Protein AF-A0A7C5BPL4-F1 (afdb_monomer)

Nearest PDB structures (foldseek):
  5d3q-assembly2_B  TM=9.370E-01  e=3.141E+00  Homo sapiens
  2x2f-assembly1_D  TM=8.019E-01  e=2.001E+00  Homo sapiens
  2n9d-assembly1_A  TM=5.332E-01  e=8.121E-01  Homo sapiens
  6n63-assembly1_A-2  TM=5.136E-01  e=4.163E+00  Bacillus thermotolerans

Sequence (108 aa):
MLFICSISLVLPADEISKDLLTSEEYQIGMMVKMIETAIQEPEKPESLEIIAMYGTDTRYYVMIRGWLTQKLAGVQSQNQASHNDDQNSKLMRKEIFLTKAIRRIDLE

Radius of gyration: 21.93 Å; Cα contacts (8 Å, |Δi|>4): 67; chains: 1; bounding box: 67×40×54 Å

Mean predicted aligned error: 9.03 Å

Solvent-accessible surface area (backbone atoms only — not comparable to full-atom values): 6188 Å² total; per-residue (Å²): 133,88,83,84,84,80,79,77,82,76,72,62,74,72,55,59,56,52,50,49,69,67,29,67,69,47,48,49,53,51,50,53,52,52,42,52,52,20,65,75,38,63,86,44,74,62,23,56,51,54,43,35,64,52,29,59,33,79,93,40,22,70,60,45,52,52,50,49,51,53,50,37,54,52,38,51,52,48,42,76,70,53,91,45,71,72,59,35,55,52,33,52,52,46,41,54,42,43,53,51,46,54,54,56,33,76,73,112

Structure (mmCIF, N/CA/C/O backbone):
data_AF-A0A7C5BPL4-F1
#
_entry.id   AF-A0A7C5BPL4-F1
#
loop_
_atom_site.group_PDB
_atom_site.id
_atom_site.type_symbol
_atom_site.label_atom_id
_atom_site.label_alt_id
_atom_site.label_comp_id
_atom_site.label_asym_id
_atom_site.label_entity_id
_atom_site.label_seq_id
_atom_site.pdbx_PDB_ins_code
_atom_site.Cartn_x
_atom_site.Cartn_y
_atom_site.Cartn_z
_atom_site.occupancy
_atom_site.B_iso_or_equiv
_atom_site.auth_seq_id
_atom_site.auth_comp_id
_atom_site.auth_asym_id
_atom_site.auth_atom_id
_atom_site.pdbx_PDB_model_num
ATOM 1 N N . MET A 1 1 ? 56.449 28.010 -29.692 1.00 37.44 1 MET A N 1
ATOM 2 C CA . MET A 1 1 ? 55.436 27.662 -30.712 1.00 37.44 1 MET A CA 1
ATOM 3 C C . MET A 1 1 ? 54.769 26.380 -30.214 1.00 37.44 1 MET A C 1
ATOM 5 O O . MET A 1 1 ? 55.464 25.383 -30.130 1.00 37.44 1 MET A O 1
ATOM 9 N N . LEU A 1 2 ? 53.669 26.506 -29.451 1.00 41.94 2 LEU A N 1
ATOM 10 C CA . LEU A 1 2 ? 52.291 26.153 -29.870 1.00 41.94 2 LEU A CA 1
ATOM 11 C C . LEU A 1 2 ? 52.183 24.640 -30.168 1.00 41.94 2 LEU A C 1
ATOM 13 O O . LEU A 1 2 ? 52.846 24.169 -31.075 1.00 41.94 2 LEU A O 1
ATOM 17 N N . PHE A 1 3 ? 51.451 23.810 -29.423 1.00 42.81 3 PHE A N 1
ATOM 18 C CA . PHE A 1 3 ? 50.007 23.864 -29.174 1.00 42.81 3 PHE A CA 1
ATOM 19 C C . PHE A 1 3 ? 49.665 22.992 -27.948 1.00 42.81 3 PHE A C 1
ATOM 21 O O . PHE A 1 3 ? 50.007 21.812 -27.932 1.00 42.81 3 PHE A O 1
AT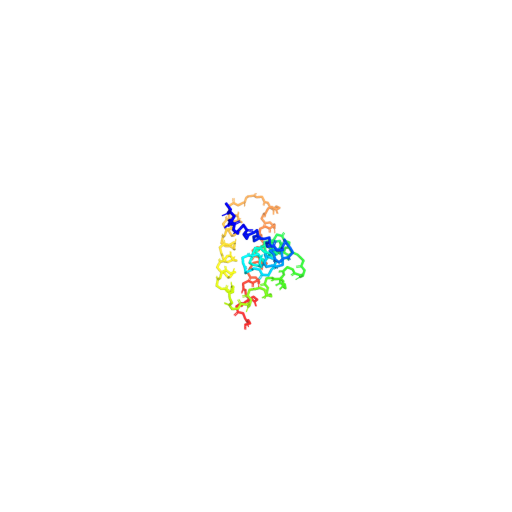OM 28 N N . ILE A 1 4 ? 48.948 23.532 -26.958 1.00 47.59 4 ILE A N 1
ATOM 29 C CA . ILE A 1 4 ? 48.220 22.718 -25.973 1.00 47.59 4 ILE A CA 1
ATOM 30 C C . ILE A 1 4 ? 46.772 22.696 -26.461 1.00 47.59 4 ILE A C 1
ATOM 32 O O . ILE A 1 4 ? 46.120 23.736 -26.530 1.00 47.59 4 ILE A O 1
ATOM 36 N N . CYS A 1 5 ? 46.311 21.526 -26.901 1.00 41.84 5 CYS A N 1
ATOM 37 C CA . CYS A 1 5 ? 44.947 21.303 -27.361 1.00 41.84 5 CYS A CA 1
ATOM 38 C C . CYS A 1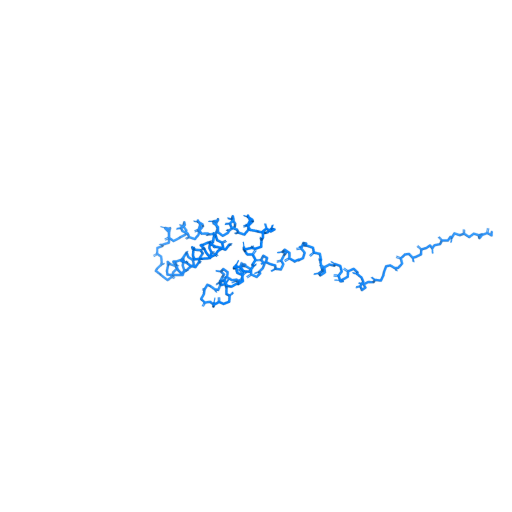 5 ? 44.038 21.186 -26.130 1.00 41.84 5 CYS A C 1
ATOM 40 O O . CYS A 1 5 ? 43.913 20.120 -25.531 1.00 41.84 5 CYS A O 1
ATOM 42 N N . SER A 1 6 ? 43.451 22.307 -25.717 1.00 46.75 6 SER A N 1
ATOM 43 C CA . SER A 1 6 ? 42.380 22.333 -24.724 1.00 46.75 6 SER A CA 1
ATOM 44 C C . SER A 1 6 ? 41.103 21.802 -25.373 1.00 46.75 6 SER A C 1
ATOM 46 O O . SER A 1 6 ? 40.360 22.554 -26.000 1.00 46.75 6 SER A O 1
ATOM 48 N N . ILE A 1 7 ? 40.850 20.499 -25.250 1.00 61.25 7 ILE A N 1
ATOM 49 C CA . ILE A 1 7 ? 39.532 19.934 -25.548 1.00 61.25 7 ILE A CA 1
ATOM 50 C C . ILE A 1 7 ? 38.609 20.367 -24.406 1.00 61.25 7 ILE A C 1
ATOM 52 O O . ILE A 1 7 ? 38.552 19.739 -23.351 1.00 61.25 7 ILE A O 1
ATOM 56 N N . SER A 1 8 ? 37.917 21.489 -24.598 1.00 51.50 8 SER A N 1
ATOM 57 C CA . SER A 1 8 ? 36.756 21.848 -23.789 1.00 51.50 8 SER A CA 1
ATOM 58 C C . SER A 1 8 ? 35.649 20.845 -24.098 1.00 51.50 8 SER A C 1
ATOM 60 O O . SER A 1 8 ? 34.926 20.981 -25.082 1.00 51.50 8 SER A O 1
ATOM 62 N N . LEU A 1 9 ? 35.551 19.810 -23.268 1.00 51.97 9 LEU A N 1
ATOM 63 C CA . LEU A 1 9 ? 34.463 18.841 -23.273 1.00 51.97 9 LEU A CA 1
ATOM 64 C C . LEU A 1 9 ? 33.217 19.541 -22.704 1.00 51.97 9 LEU A C 1
ATOM 66 O O . LEU A 1 9 ? 32.877 19.410 -21.532 1.00 51.97 9 LEU A O 1
ATOM 70 N N . VAL A 1 10 ? 32.592 20.390 -23.522 1.00 61.09 10 VAL A N 1
ATOM 71 C CA . VAL A 1 10 ? 31.277 20.966 -23.229 1.00 61.09 10 VAL A CA 1
ATOM 72 C C . VAL A 1 10 ? 30.262 19.856 -23.482 1.00 61.09 10 VAL A C 1
ATOM 74 O O . VAL A 1 10 ? 29.849 19.630 -24.616 1.00 61.09 10 VAL A O 1
ATOM 77 N N . LEU A 1 11 ? 29.912 19.119 -22.427 1.00 60.22 11 LEU A N 1
ATOM 78 C CA . LEU A 1 11 ? 28.744 18.243 -22.448 1.00 60.22 11 LEU A CA 1
ATOM 79 C C . LEU A 1 11 ? 27.489 19.119 -22.607 1.00 60.22 11 LEU A C 1
ATOM 81 O O . LEU A 1 11 ? 27.370 20.129 -21.903 1.00 60.22 11 LEU A O 1
ATOM 85 N N . PRO A 1 12 ? 26.554 18.780 -23.508 1.00 57.34 12 PRO A N 1
ATOM 86 C CA . PRO A 1 12 ? 25.302 19.511 -23.622 1.00 57.34 12 PRO A CA 1
ATOM 87 C C . PRO A 1 12 ? 24.481 19.314 -22.337 1.00 57.34 12 PRO A C 1
ATOM 89 O O . PRO A 1 12 ? 24.118 18.196 -21.978 1.00 57.34 12 PRO A O 1
ATOM 92 N N . ALA A 1 13 ? 24.167 20.411 -21.641 1.00 60.50 13 ALA A N 1
ATOM 93 C CA . ALA A 1 13 ? 23.375 20.405 -20.403 1.00 60.50 13 ALA A CA 1
ATOM 94 C C . ALA A 1 13 ? 21.984 19.743 -20.558 1.00 60.50 13 ALA A C 1
ATOM 96 O O . ALA A 1 13 ? 21.398 19.287 -19.576 1.00 60.50 13 ALA A O 1
ATOM 97 N N . ASP A 1 14 ? 21.480 19.646 -21.792 1.00 57.28 14 ASP A N 1
ATOM 98 C CA . ASP A 1 14 ? 20.203 19.011 -22.130 1.00 57.28 14 ASP A CA 1
ATOM 99 C C . ASP A 1 14 ? 20.235 17.471 -22.142 1.00 57.28 14 ASP A C 1
ATOM 101 O O . ASP A 1 14 ? 19.178 16.852 -22.026 1.00 57.28 14 ASP A O 1
ATOM 105 N N . GLU A 1 15 ? 21.403 16.824 -22.259 1.00 58.66 15 GLU A N 1
ATOM 106 C CA . GLU A 1 15 ? 21.492 15.355 -22.134 1.00 58.66 15 GLU A CA 1
ATOM 107 C C . GLU A 1 15 ? 21.455 14.913 -20.672 1.00 58.66 15 GLU A C 1
ATOM 109 O O . GLU A 1 15 ? 20.730 13.982 -20.333 1.00 58.66 15 GLU A O 1
ATOM 114 N N . ILE A 1 16 ? 22.156 15.634 -19.791 1.00 60.53 16 ILE A N 1
ATOM 115 C CA . ILE A 1 16 ? 22.232 15.317 -18.356 1.00 60.53 16 ILE A CA 1
ATOM 116 C C . ILE A 1 16 ? 20.839 15.371 -17.708 1.00 60.53 16 ILE A C 1
ATOM 118 O O . ILE A 1 16 ? 20.511 14.544 -16.861 1.00 60.53 16 ILE A O 1
ATOM 122 N N . SER A 1 17 ? 19.997 16.331 -18.108 1.00 61.16 17 SER A N 1
ATOM 123 C CA . SER A 1 17 ? 18.647 16.490 -17.550 1.00 61.16 17 SER A CA 1
ATOM 124 C C . SER A 1 17 ? 17.672 15.401 -18.008 1.00 61.16 17 SER A C 1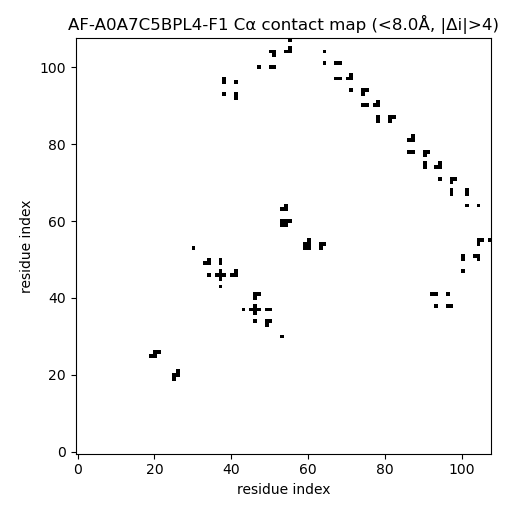
ATOM 126 O O . SER A 1 17 ? 16.838 14.960 -17.217 1.00 61.16 17 SER A O 1
ATOM 128 N N . LYS A 1 18 ? 17.786 14.932 -19.256 1.00 61.91 18 LYS A N 1
ATOM 129 C CA . LYS A 1 18 ? 16.989 13.809 -19.767 1.00 61.91 18 LYS A CA 1
ATOM 130 C C . LYS A 1 18 ? 17.411 12.493 -19.133 1.00 61.91 18 LYS A C 1
ATOM 132 O O . LYS A 1 18 ? 16.536 11.744 -18.714 1.00 61.91 18 LYS A O 1
ATOM 137 N N . ASP A 1 19 ? 18.717 12.270 -19.003 1.00 64.00 19 ASP A N 1
ATOM 138 C CA . ASP A 1 19 ? 19.273 11.066 -18.386 1.00 64.00 19 ASP A CA 1
ATOM 139 C C . ASP A 1 19 ? 18.855 10.944 -16.911 1.00 64.00 19 ASP A C 1
ATOM 141 O O . ASP A 1 19 ? 18.419 9.883 -16.473 1.00 64.00 19 ASP A O 1
ATOM 145 N N . LEU A 1 20 ? 18.836 12.059 -16.165 1.00 63.47 20 LEU A N 1
ATOM 146 C CA . LEU A 1 20 ? 18.347 12.076 -14.781 1.00 63.47 20 LEU A CA 1
ATOM 147 C C . LEU A 1 20 ? 16.856 11.726 -14.656 1.00 63.47 20 LEU A C 1
ATOM 149 O O . LEU A 1 20 ? 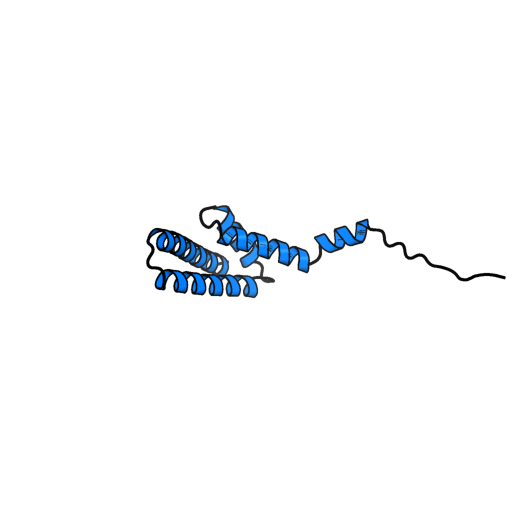16.462 11.068 -13.700 1.00 63.47 20 LEU A O 1
ATOM 153 N N . LEU A 1 21 ? 16.014 12.181 -15.590 1.00 65.00 21 LEU A N 1
ATOM 154 C CA . LEU A 1 21 ? 14.576 11.885 -15.575 1.00 65.00 21 LEU A CA 1
ATOM 155 C C . LEU A 1 21 ? 14.276 10.443 -16.008 1.00 65.00 21 LEU A C 1
ATOM 157 O O . LEU A 1 21 ? 13.233 9.898 -15.643 1.00 65.00 21 LEU A O 1
ATOM 161 N N . THR A 1 22 ? 15.175 9.817 -16.768 1.00 72.94 22 THR A N 1
ATOM 162 C CA . THR A 1 22 ? 15.094 8.401 -17.154 1.00 72.94 22 THR A CA 1
ATOM 163 C C . THR A 1 22 ? 15.874 7.473 -16.230 1.00 72.94 22 THR A C 1
ATOM 165 O O . THR A 1 22 ? 15.749 6.257 -16.364 1.00 72.94 22 THR A O 1
ATOM 168 N N . SER A 1 23 ? 16.650 8.026 -15.296 1.00 87.25 23 SER A N 1
ATOM 169 C CA . SER A 1 23 ? 17.438 7.258 -14.338 1.00 87.25 23 SER A CA 1
ATOM 170 C C . SER A 1 23 ? 16.524 6.390 -13.476 1.00 87.25 23 SER A C 1
ATOM 172 O O . SER A 1 23 ? 15.435 6.797 -13.053 1.00 87.25 23 SER A O 1
ATOM 174 N N . GLU A 1 24 ? 16.976 5.168 -13.210 1.00 87.75 24 GLU A N 1
ATOM 175 C CA . GLU A 1 24 ? 16.230 4.211 -12.401 1.00 87.75 24 GLU A CA 1
ATOM 176 C C . GLU A 1 24 ? 16.011 4.744 -10.976 1.00 87.75 24 GLU A C 1
ATOM 178 O O . GLU A 1 24 ? 14.921 4.610 -10.420 1.00 87.75 24 GLU A O 1
ATOM 183 N N . GLU A 1 25 ? 16.997 5.440 -10.410 1.00 88.94 25 GLU A N 1
ATOM 184 C CA . GLU A 1 25 ? 16.915 6.053 -9.085 1.00 88.94 25 GLU A CA 1
ATOM 185 C C . GLU A 1 25 ? 15.826 7.124 -9.013 1.00 88.94 25 GLU A C 1
ATOM 187 O O . GLU A 1 25 ? 15.072 7.179 -8.037 1.00 88.94 25 GLU A O 1
ATOM 192 N N . TYR A 1 26 ? 15.713 7.970 -10.042 1.00 90.75 26 TYR A N 1
ATOM 193 C CA . TYR A 1 26 ? 14.665 8.984 -10.096 1.00 90.75 26 TYR A CA 1
ATOM 194 C C . TYR A 1 26 ? 13.279 8.342 -10.181 1.00 90.75 26 TYR A C 1
ATOM 196 O O . TYR A 1 26 ? 12.370 8.734 -9.443 1.00 90.75 26 TYR A O 1
ATOM 204 N N . GLN A 1 27 ? 13.125 7.320 -11.026 1.00 89.81 27 GLN A N 1
ATOM 205 C CA . GLN A 1 27 ? 11.868 6.586 -11.173 1.00 89.81 27 GLN A CA 1
ATOM 206 C C . GLN A 1 27 ? 11.466 5.884 -9.870 1.00 89.81 27 GLN A C 1
ATOM 208 O O . GLN A 1 27 ? 10.313 5.994 -9.445 1.00 89.81 27 GLN A O 1
ATOM 213 N N . ILE A 1 28 ? 12.419 5.258 -9.170 1.00 92.00 28 ILE A N 1
ATOM 214 C CA . ILE A 1 28 ? 12.195 4.681 -7.838 1.00 92.0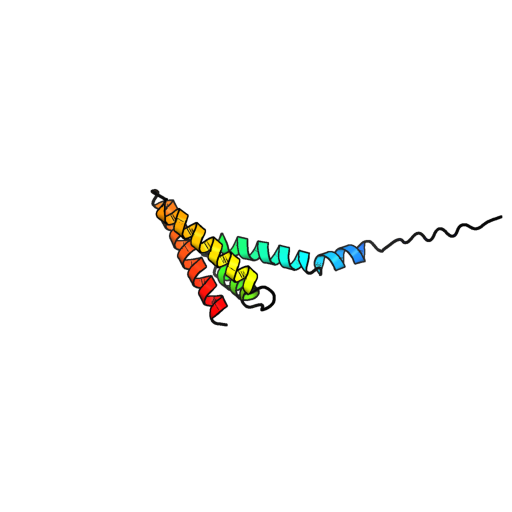0 28 ILE A CA 1
ATOM 215 C C . ILE A 1 28 ? 11.770 5.770 -6.847 1.00 92.00 28 ILE A C 1
ATOM 217 O O . ILE A 1 28 ? 10.800 5.593 -6.110 1.00 92.00 28 ILE A O 1
ATOM 221 N N . GLY A 1 29 ? 12.450 6.919 -6.837 1.00 93.25 29 GLY A N 1
ATOM 222 C CA . GLY A 1 29 ? 12.111 8.035 -5.955 1.00 93.25 29 GLY A CA 1
ATOM 223 C C . GLY A 1 29 ? 10.697 8.575 -6.191 1.00 93.25 29 GLY A C 1
ATOM 224 O O . GLY A 1 29 ? 9.966 8.850 -5.235 1.00 93.25 29 GLY A O 1
ATOM 225 N N . MET A 1 30 ? 10.288 8.694 -7.454 1.00 94.38 30 MET A N 1
ATOM 226 C CA . MET A 1 30 ? 8.932 9.091 -7.837 1.00 94.38 30 MET A CA 1
ATOM 227 C C . MET A 1 30 ? 7.899 8.053 -7.404 1.00 94.38 30 MET A C 1
ATOM 229 O O . MET A 1 30 ? 6.916 8.406 -6.755 1.00 94.38 30 MET A O 1
ATOM 233 N N . MET A 1 31 ? 8.149 6.775 -7.683 1.00 95.00 31 MET A N 1
ATOM 234 C CA . MET A 1 31 ? 7.294 5.671 -7.252 1.00 95.00 31 MET A CA 1
ATOM 235 C C . MET A 1 31 ? 7.085 5.672 -5.733 1.00 95.00 31 MET A C 1
ATOM 237 O O . MET A 1 31 ? 5.948 5.607 -5.267 1.00 95.00 31 MET A O 1
ATOM 241 N N . VAL A 1 32 ? 8.161 5.779 -4.946 1.00 95.62 32 VAL A N 1
ATOM 242 C CA . VAL A 1 32 ? 8.080 5.795 -3.476 1.00 95.62 32 VAL A CA 1
ATOM 243 C C . VAL A 1 32 ? 7.212 6.955 -2.991 1.00 95.62 32 VAL A C 1
ATOM 245 O O . VAL A 1 32 ? 6.372 6.760 -2.112 1.00 95.62 32 VAL A O 1
ATOM 248 N N . LYS A 1 33 ? 7.356 8.148 -3.584 1.00 96.88 33 LYS A N 1
ATOM 249 C CA . LYS A 1 33 ? 6.499 9.298 -3.258 1.00 96.88 33 LYS A CA 1
ATOM 250 C C . LYS A 1 33 ? 5.031 9.018 -3.568 1.00 96.88 33 LYS A C 1
ATOM 252 O O . LYS A 1 33 ? 4.185 9.278 -2.720 1.00 96.88 33 LYS A O 1
ATOM 257 N N . MET A 1 34 ? 4.740 8.461 -4.741 1.00 96.88 34 MET A N 1
ATOM 258 C CA . MET A 1 34 ? 3.370 8.143 -5.156 1.00 96.88 34 MET A CA 1
ATOM 259 C C . MET A 1 34 ? 2.713 7.124 -4.218 1.00 96.88 34 MET A C 1
ATOM 261 O O . MET A 1 34 ? 1.573 7.320 -3.800 1.00 96.88 34 MET A O 1
ATOM 265 N N . ILE A 1 35 ? 3.439 6.073 -3.828 1.00 97.19 35 ILE A N 1
ATOM 266 C CA . ILE A 1 35 ? 2.947 5.065 -2.880 1.00 97.19 35 ILE A CA 1
ATOM 267 C C . ILE A 1 35 ? 2.737 5.672 -1.486 1.00 97.19 35 ILE A C 1
ATOM 269 O O . ILE A 1 35 ? 1.707 5.411 -0.867 1.00 97.19 35 ILE A O 1
ATOM 273 N N . GLU A 1 36 ? 3.661 6.496 -0.976 1.00 97.12 36 GLU A N 1
ATOM 274 C CA . GLU A 1 36 ? 3.463 7.142 0.330 1.00 97.12 36 GLU A CA 1
ATOM 275 C C . GLU A 1 36 ? 2.231 8.056 0.300 1.00 97.12 36 GLU A C 1
ATOM 277 O O . GLU A 1 36 ? 1.417 7.988 1.218 1.00 97.12 36 GLU A O 1
ATOM 282 N N . THR A 1 37 ? 2.036 8.848 -0.761 1.00 97.19 37 THR A N 1
ATOM 283 C CA . THR A 1 37 ? 0.823 9.663 -0.933 1.00 97.19 37 THR A CA 1
ATOM 284 C C . THR A 1 37 ? -0.435 8.796 -0.925 1.00 97.19 37 THR A C 1
ATOM 286 O O . THR A 1 37 ? -1.359 9.084 -0.165 1.00 97.19 37 THR A O 1
ATOM 289 N N . ALA A 1 38 ? -0.445 7.690 -1.673 1.00 97.31 38 ALA A N 1
ATOM 290 C CA . ALA A 1 38 ? -1.561 6.747 -1.689 1.00 97.31 38 ALA A CA 1
ATOM 291 C C . ALA A 1 38 ? -1.873 6.173 -0.291 1.00 97.31 38 ALA A C 1
ATOM 293 O O . ALA A 1 38 ? -3.033 6.068 0.104 1.00 97.3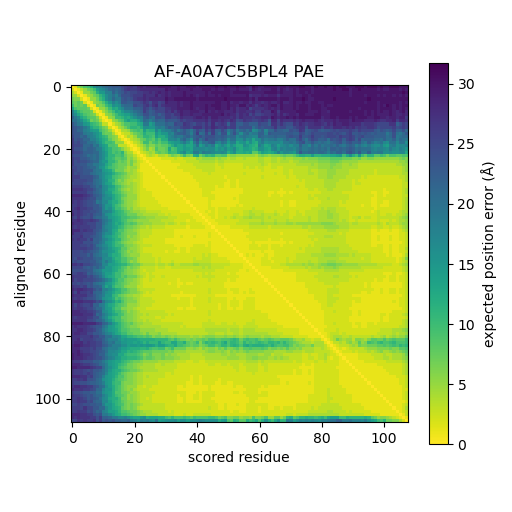1 38 ALA A O 1
ATOM 294 N N . ILE A 1 39 ? -0.845 5.859 0.505 1.00 96.56 39 ILE A N 1
ATOM 295 C CA . ILE A 1 39 ? -0.996 5.383 1.890 1.00 96.56 39 ILE A CA 1
ATOM 296 C C . ILE A 1 39 ? -1.575 6.467 2.815 1.00 96.56 39 ILE A C 1
ATOM 298 O O . ILE A 1 39 ? -2.267 6.144 3.786 1.00 96.56 39 ILE A O 1
ATOM 302 N N . GLN A 1 40 ? -1.274 7.744 2.573 1.00 95.88 40 GLN A N 1
ATOM 303 C CA . GLN A 1 40 ? -1.815 8.856 3.363 1.00 95.88 40 GLN A CA 1
ATOM 304 C C . GLN A 1 40 ? -3.248 9.228 2.969 1.00 95.88 40 GLN A C 1
ATOM 306 O O . GLN A 1 40 ? -3.962 9.824 3.775 1.00 95.88 40 GLN A O 1
ATOM 311 N N . GLU A 1 41 ? -3.691 8.825 1.779 1.00 95.88 41 GLU A N 1
ATOM 312 C CA . GLU A 1 41 ? -5.017 9.121 1.237 1.00 95.88 41 GLU A CA 1
ATOM 313 C C . GLU A 1 41 ? -5.809 7.832 0.928 1.00 95.88 41 GLU A C 1
ATOM 315 O O . GLU A 1 41 ? -6.212 7.609 -0.216 1.00 95.88 41 GLU A O 1
ATOM 320 N N . PRO A 1 42 ? -6.079 6.967 1.929 1.00 94.31 42 PRO A N 1
ATOM 321 C CA . PRO A 1 42 ? -6.661 5.635 1.716 1.00 94.31 42 PRO A CA 1
ATOM 322 C C . PRO A 1 42 ? -8.095 5.645 1.159 1.00 94.31 42 PRO A C 1
ATOM 324 O O . PRO A 1 42 ? -8.573 4.624 0.672 1.00 94.31 42 PRO A O 1
ATOM 327 N N . GLU A 1 43 ? -8.786 6.784 1.239 1.00 93.81 43 GLU A N 1
ATOM 328 C CA . GLU A 1 43 ? -10.165 6.955 0.761 1.00 93.81 43 GLU A CA 1
ATOM 329 C C . GLU A 1 43 ? -10.242 7.203 -0.753 1.00 93.81 43 GLU A C 1
ATOM 331 O O . GLU A 1 43 ? -11.310 7.058 -1.349 1.00 93.81 43 GLU A O 1
ATOM 336 N N . LYS A 1 44 ? -9.131 7.604 -1.390 1.00 95.31 44 LYS A N 1
ATOM 337 C CA . LYS A 1 44 ? -9.116 7.845 -2.835 1.00 95.31 44 LYS A CA 1
ATOM 338 C C . LYS A 1 44 ? -9.066 6.505 -3.576 1.00 95.31 44 LYS A C 1
ATOM 340 O O . LYS A 1 44 ? -8.180 5.698 -3.287 1.00 95.31 44 LYS A O 1
ATOM 345 N N . PRO A 1 45 ? -9.953 6.262 -4.559 1.00 89.94 45 PRO A N 1
ATOM 346 C CA . PRO A 1 45 ? -9.917 5.038 -5.363 1.00 89.94 45 PRO A CA 1
ATOM 347 C C . PRO A 1 45 ? -8.553 4.807 -6.032 1.00 89.94 45 PRO A C 1
ATOM 349 O O . PRO A 1 45 ? -8.021 3.698 -5.995 1.00 89.94 45 PRO A O 1
ATOM 352 N N . GLU A 1 46 ? -7.953 5.890 -6.533 1.00 95.75 46 GLU A N 1
ATOM 353 C CA . GLU A 1 46 ? -6.643 5.920 -7.195 1.00 95.75 46 GLU A CA 1
ATOM 354 C C . GLU A 1 46 ? -5.504 5.405 -6.300 1.00 95.75 46 GLU A C 1
ATOM 356 O O . GLU A 1 46 ? -4.523 4.856 -6.796 1.00 95.75 46 GLU A O 1
ATOM 361 N N . SER A 1 47 ? -5.619 5.531 -4.973 1.00 97.44 47 SER A N 1
ATOM 362 C CA . SER A 1 47 ? -4.571 5.109 -4.038 1.00 97.44 47 SER A CA 1
ATOM 363 C C . SER A 1 47 ? -4.310 3.607 -4.111 1.00 97.44 47 SER A C 1
ATOM 365 O O . SER A 1 47 ? -3.160 3.166 -4.106 1.00 97.44 47 SER A O 1
ATOM 367 N N . LEU A 1 48 ? -5.370 2.800 -4.206 1.00 96.81 48 LEU A N 1
ATOM 368 C CA . LEU A 1 48 ? -5.213 1.353 -4.336 1.00 96.81 48 LEU A CA 1
ATOM 369 C C . LEU A 1 48 ? -4.638 0.977 -5.708 1.00 96.81 48 L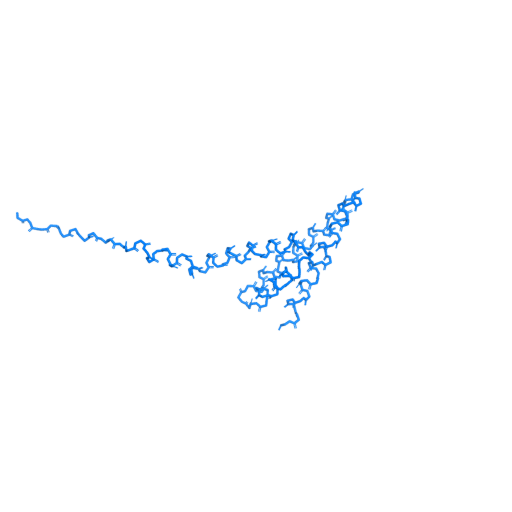EU A C 1
ATOM 371 O O . LEU A 1 48 ? -3.846 0.042 -5.795 1.00 96.81 48 LEU A O 1
ATOM 375 N N . GLU A 1 49 ? -5.015 1.707 -6.758 1.00 96.25 49 GLU A N 1
ATOM 376 C CA . GLU A 1 49 ? -4.523 1.493 -8.122 1.00 96.25 49 GLU A CA 1
ATOM 377 C C . GLU A 1 49 ? -3.035 1.819 -8.247 1.00 96.25 49 GLU A C 1
ATOM 379 O O . GLU A 1 49 ? -2.293 1.026 -8.816 1.00 96.25 49 GLU A O 1
ATOM 384 N N . ILE A 1 50 ? -2.573 2.922 -7.648 1.00 96.81 50 ILE A N 1
ATOM 385 C CA . ILE A 1 50 ? -1.151 3.289 -7.603 1.00 96.81 50 ILE A CA 1
ATOM 386 C C . ILE A 1 50 ? -0.333 2.186 -6.924 1.00 96.81 50 ILE A C 1
ATOM 388 O O . ILE A 1 50 ? 0.702 1.769 -7.446 1.00 96.81 50 ILE A O 1
ATOM 392 N N . ILE A 1 51 ? -0.797 1.692 -5.771 1.00 97.19 51 ILE A N 1
ATOM 393 C CA . ILE A 1 51 ? -0.091 0.626 -5.054 1.00 97.19 51 ILE A CA 1
ATOM 394 C C . ILE A 1 51 ? -0.110 -0.674 -5.856 1.00 97.19 51 ILE A C 1
ATOM 396 O O . ILE A 1 51 ? 0.908 -1.356 -5.894 1.00 97.19 51 ILE A O 1
ATOM 400 N N . ALA A 1 52 ? -1.224 -1.010 -6.510 1.00 96.31 52 ALA A N 1
ATOM 401 C CA . ALA A 1 52 ? -1.297 -2.186 -7.370 1.00 96.31 52 ALA A CA 1
ATOM 402 C C . ALA A 1 52 ? -0.318 -2.071 -8.545 1.00 96.31 52 ALA A C 1
ATOM 404 O O . ALA A 1 52 ? 0.513 -2.950 -8.718 1.00 96.31 52 ALA A O 1
ATOM 405 N N . MET A 1 53 ? -0.350 -0.955 -9.278 1.00 95.19 53 MET A N 1
ATOM 406 C CA . MET A 1 53 ? 0.482 -0.707 -10.458 1.00 95.19 53 MET A CA 1
ATOM 407 C C . MET A 1 53 ? 1.974 -0.905 -10.179 1.00 95.19 53 MET A C 1
ATOM 409 O O . MET A 1 53 ? 2.662 -1.562 -10.954 1.00 95.19 53 MET A O 1
ATOM 413 N N . TYR A 1 54 ? 2.479 -0.349 -9.076 1.00 95.50 54 TYR A N 1
ATOM 414 C CA . TYR A 1 54 ? 3.887 -0.506 -8.713 1.00 95.50 54 TYR A CA 1
ATOM 415 C C . TYR A 1 54 ? 4.165 -1.807 -7.961 1.00 95.50 54 TYR A C 1
ATOM 417 O O . TYR A 1 54 ? 5.227 -2.401 -8.119 1.00 95.50 54 TYR A O 1
ATOM 425 N N . GLY A 1 55 ? 3.225 -2.252 -7.131 1.00 95.00 55 GLY A N 1
ATOM 426 C CA . GLY A 1 55 ? 3.376 -3.425 -6.283 1.00 95.00 55 GLY A CA 1
ATOM 427 C C . GLY A 1 55 ? 3.365 -4.740 -7.051 1.00 95.00 55 GLY A C 1
ATOM 428 O O . GLY A 1 55 ? 3.994 -5.676 -6.584 1.00 95.00 55 GLY A O 1
ATOM 429 N N . THR A 1 56 ? 2.724 -4.811 -8.219 1.00 95.69 56 THR A N 1
ATOM 430 C CA . THR A 1 56 ? 2.749 -5.997 -9.095 1.00 95.69 56 THR A CA 1
ATOM 431 C C . THR A 1 56 ? 3.928 -5.996 -10.071 1.00 95.69 56 THR A C 1
ATOM 433 O O . THR A 1 56 ? 4.137 -6.971 -10.790 1.00 95.69 56 THR A O 1
ATOM 436 N N . ASP A 1 57 ? 4.718 -4.918 -10.125 1.00 93.88 57 ASP A N 1
ATOM 437 C CA . ASP A 1 57 ? 5.963 -4.905 -10.889 1.00 93.88 57 ASP A CA 1
ATOM 438 C C . ASP A 1 57 ? 6.995 -5.791 -10.182 1.00 93.88 57 ASP A C 1
ATOM 440 O O . ASP A 1 57 ? 7.417 -5.517 -9.054 1.00 93.88 57 ASP A O 1
ATOM 444 N N . THR A 1 58 ? 7.428 -6.859 -10.852 1.00 92.56 58 THR A N 1
ATOM 445 C CA . THR A 1 58 ? 8.347 -7.857 -10.287 1.00 92.56 58 THR A CA 1
ATOM 446 C C . THR A 1 58 ? 9.671 -7.257 -9.818 1.00 92.56 58 THR A C 1
ATOM 448 O O . THR A 1 58 ? 10.277 -7.788 -8.886 1.00 92.56 58 THR A O 1
ATOM 451 N N . ARG A 1 59 ? 10.100 -6.128 -10.398 1.00 91.94 59 ARG A N 1
ATOM 452 C CA . ARG A 1 59 ? 11.321 -5.410 -10.001 1.00 91.94 59 ARG A CA 1
ATOM 453 C C . ARG A 1 59 ? 11.210 -4.809 -8.603 1.00 91.94 59 ARG A C 1
ATOM 455 O O . ARG A 1 59 ? 12.207 -4.728 -7.889 1.00 91.94 59 ARG A O 1
ATOM 462 N N . TYR A 1 60 ? 10.005 -4.400 -8.205 1.00 93.94 60 TYR A N 1
ATOM 463 C CA . TYR A 1 60 ? 9.761 -3.648 -6.972 1.00 93.94 60 TYR A CA 1
ATOM 464 C C . TYR A 1 60 ? 8.895 -4.401 -5.956 1.00 93.94 60 TYR A C 1
ATOM 466 O O . TYR A 1 60 ? 8.847 -3.992 -4.794 1.00 93.94 60 TYR A O 1
ATOM 474 N N . TYR A 1 61 ? 8.266 -5.514 -6.348 1.00 95.19 61 TYR A N 1
ATOM 475 C CA . TYR A 1 61 ? 7.340 -6.303 -5.528 1.00 95.19 61 TYR A CA 1
ATOM 476 C C . TYR A 1 61 ? 7.862 -6.567 -4.111 1.00 95.19 61 TYR A C 1
ATOM 478 O O . TYR A 1 61 ? 7.209 -6.206 -3.132 1.00 95.19 61 TYR A O 1
ATOM 486 N N . VAL A 1 62 ? 9.067 -7.134 -3.970 1.00 95.81 62 VAL A N 1
ATOM 487 C CA . VAL A 1 62 ? 9.631 -7.489 -2.652 1.00 95.81 62 VAL A CA 1
ATOM 488 C C . VAL A 1 62 ? 9.799 -6.252 -1.764 1.00 95.81 62 VAL A C 1
ATOM 490 O O . VAL A 1 62 ? 9.482 -6.294 -0.573 1.00 95.81 62 VAL A O 1
ATOM 493 N N . MET A 1 63 ? 10.257 -5.141 -2.345 1.00 95.81 63 MET A N 1
ATOM 494 C CA . MET A 1 63 ? 10.457 -3.882 -1.630 1.00 95.81 63 MET A CA 1
ATOM 495 C C . MET A 1 63 ? 9.121 -3.288 -1.177 1.00 95.81 63 MET A C 1
ATOM 497 O O . MET A 1 63 ? 8.954 -2.966 -0.000 1.00 95.81 63 MET A O 1
ATOM 501 N N . ILE A 1 64 ? 8.157 -3.177 -2.091 1.00 96.88 64 ILE A N 1
ATOM 502 C CA . ILE A 1 64 ? 6.851 -2.574 -1.814 1.00 96.88 64 ILE A CA 1
ATOM 503 C C . ILE A 1 64 ? 6.078 -3.429 -0.813 1.00 96.88 64 ILE A C 1
ATOM 505 O O . ILE A 1 64 ? 5.593 -2.909 0.191 1.00 96.88 64 ILE A O 1
ATOM 509 N N . ARG A 1 65 ? 6.025 -4.749 -1.014 1.00 97.69 65 ARG A N 1
ATOM 510 C CA . ARG A 1 65 ? 5.355 -5.675 -0.095 1.00 97.69 65 ARG A CA 1
ATOM 511 C C . ARG A 1 65 ? 5.955 -5.623 1.307 1.00 97.69 65 ARG A C 1
ATOM 513 O O . ARG A 1 65 ? 5.215 -5.561 2.292 1.00 97.69 65 ARG A O 1
ATOM 520 N N . GLY A 1 66 ? 7.287 -5.624 1.407 1.00 97.69 66 GLY A N 1
ATOM 521 C CA . GLY A 1 66 ? 7.990 -5.489 2.682 1.00 97.69 66 GLY A CA 1
ATOM 522 C C . GLY A 1 66 ? 7.645 -4.177 3.387 1.00 97.69 66 GLY A C 1
ATOM 523 O O . GLY A 1 66 ? 7.300 -4.176 4.569 1.00 97.69 66 GLY A O 1
ATOM 524 N N . TRP A 1 67 ? 7.651 -3.070 2.648 1.00 97.44 67 TRP A N 1
ATOM 525 C CA . TRP A 1 67 ? 7.323 -1.753 3.183 1.00 97.44 67 TRP A CA 1
ATOM 526 C C . TRP A 1 67 ? 5.867 -1.640 3.656 1.00 97.44 67 TRP A C 1
ATOM 528 O O . TRP A 1 67 ? 5.625 -1.185 4.776 1.00 97.44 67 TRP A O 1
ATOM 538 N N . LEU A 1 68 ? 4.900 -2.112 2.862 1.00 98.25 68 LEU A N 1
ATOM 539 C CA . LEU A 1 68 ? 3.483 -2.134 3.242 1.00 98.25 68 LEU A CA 1
ATOM 540 C C . LEU A 1 68 ? 3.252 -2.976 4.500 1.00 98.25 68 LEU A C 1
ATOM 542 O O . LEU A 1 68 ? 2.510 -2.561 5.389 1.00 98.25 68 LEU A O 1
ATOM 546 N N . THR A 1 69 ? 3.930 -4.121 4.610 1.00 98.44 69 THR A N 1
ATOM 547 C CA . THR A 1 69 ? 3.857 -4.994 5.791 1.00 98.44 69 THR A CA 1
ATOM 548 C C . THR A 1 69 ? 4.386 -4.289 7.042 1.00 98.44 69 THR A C 1
ATOM 550 O O . THR A 1 69 ? 3.743 -4.318 8.091 1.00 98.44 69 THR A O 1
ATOM 553 N N . GLN A 1 70 ? 5.527 -3.598 6.940 1.00 98.31 70 GLN A N 1
ATOM 554 C CA . GLN A 1 70 ? 6.080 -2.817 8.052 1.00 98.31 70 GLN A CA 1
ATOM 555 C C . GLN A 1 70 ? 5.160 -1.655 8.450 1.00 98.31 70 GLN A C 1
ATOM 557 O O . GLN A 1 70 ? 4.936 -1.421 9.639 1.00 98.31 70 GLN A O 1
ATOM 562 N N . LYS A 1 71 ? 4.585 -0.944 7.471 1.00 97.88 71 LYS A N 1
ATOM 563 C CA . LYS A 1 71 ? 3.607 0.124 7.724 1.00 97.88 71 LYS A CA 1
ATOM 564 C C . LYS A 1 71 ? 2.360 -0.418 8.419 1.00 97.88 71 LYS A C 1
ATOM 566 O O . LYS A 1 71 ? 1.907 0.206 9.374 1.00 97.88 71 LYS A O 1
ATOM 571 N N . LEU A 1 72 ? 1.839 -1.568 7.986 1.00 98.50 72 LEU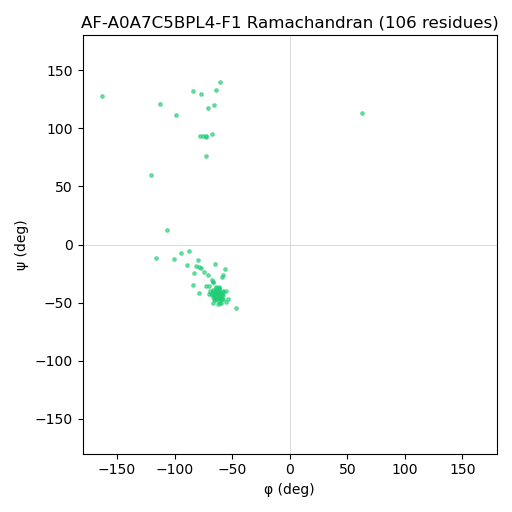 A N 1
ATOM 572 C CA . LEU A 1 72 ? 0.686 -2.219 8.607 1.00 98.50 72 LEU A CA 1
ATOM 573 C C . LEU A 1 72 ? 0.967 -2.548 10.077 1.00 98.50 72 LEU A C 1
ATOM 575 O O . LEU A 1 72 ? 0.204 -2.127 10.943 1.00 98.50 72 LEU A O 1
ATOM 579 N N . ALA A 1 73 ? 2.098 -3.196 10.366 1.00 98.38 73 ALA A N 1
ATOM 580 C CA . ALA A 1 73 ? 2.501 -3.509 11.737 1.00 98.38 73 ALA A CA 1
ATOM 581 C C . ALA A 1 73 ? 2.627 -2.244 12.611 1.00 98.38 73 ALA A C 1
ATOM 583 O O . ALA A 1 73 ? 2.178 -2.220 13.757 1.00 98.38 73 ALA A O 1
ATOM 584 N N . GLY A 1 74 ? 3.183 -1.159 12.059 1.00 97.81 74 GLY A N 1
ATOM 585 C CA . GLY A 1 74 ? 3.280 0.126 12.753 1.00 97.81 74 GLY A CA 1
ATOM 586 C C . GLY A 1 74 ? 1.920 0.770 13.045 1.00 97.81 74 GLY A C 1
ATOM 587 O O . GLY A 1 74 ? 1.715 1.296 14.139 1.00 97.81 74 GLY A O 1
ATOM 588 N N . VAL A 1 75 ? 0.979 0.714 12.097 1.00 97.31 75 VAL A N 1
ATOM 589 C CA . VAL A 1 75 ? -0.395 1.215 12.285 1.00 97.31 75 VAL A CA 1
ATOM 590 C C . VAL A 1 75 ? -1.134 0.389 13.336 1.00 97.31 75 VAL A C 1
ATOM 592 O O . VAL A 1 75 ? -1.768 0.966 14.215 1.00 97.31 75 VAL A O 1
ATOM 595 N N . GLN A 1 76 ? -1.000 -0.936 13.301 1.00 97.19 76 GLN A N 1
ATOM 596 C CA . GLN A 1 76 ? -1.596 -1.839 14.289 1.00 97.19 76 GLN A CA 1
ATOM 597 C C . GLN A 1 76 ? -1.079 -1.562 15.701 1.00 97.19 76 GLN A C 1
ATOM 599 O O . GLN A 1 76 ? -1.869 -1.456 16.638 1.00 97.19 76 GLN A O 1
ATOM 604 N N . SER A 1 77 ? 0.233 -1.362 15.850 1.00 96.88 77 SER A N 1
ATOM 605 C CA . SER A 1 77 ? 0.837 -0.994 17.132 1.00 96.88 77 SER A CA 1
ATOM 606 C C . SER A 1 77 ? 0.292 0.336 17.667 1.00 96.88 77 SER A C 1
ATOM 608 O O . SER A 1 77 ? -0.056 0.430 18.843 1.00 96.88 77 SER A O 1
ATOM 610 N N . GLN A 1 78 ? 0.151 1.352 16.808 1.00 95.44 78 GLN A N 1
ATOM 611 C CA . GLN A 1 78 ? -0.438 2.638 17.201 1.00 95.44 78 GLN A CA 1
ATOM 612 C C . GLN A 1 78 ? -1.910 2.500 17.596 1.00 95.44 78 GLN A C 1
ATOM 614 O O . GLN A 1 78 ? -2.330 3.099 18.582 1.00 95.44 78 GLN A O 1
ATOM 619 N N . ASN A 1 79 ? -2.680 1.698 16.855 1.00 93.25 79 ASN A N 1
ATOM 620 C CA . ASN A 1 79 ? -4.098 1.468 17.124 1.00 93.25 79 ASN A CA 1
ATOM 621 C C . ASN A 1 79 ? -4.298 0.806 18.498 1.00 93.25 79 ASN A C 1
ATOM 623 O O . ASN A 1 79 ? -5.156 1.214 19.269 1.00 93.25 79 ASN A O 1
ATOM 627 N N . GLN A 1 80 ? -3.439 -0.156 18.847 1.00 91.94 80 GLN A N 1
ATOM 628 C CA . GLN A 1 80 ? -3.455 -0.823 20.154 1.00 91.94 80 GLN A CA 1
ATOM 629 C C . GLN A 1 80 ? -3.055 0.095 21.318 1.00 91.94 80 GLN A C 1
ATOM 631 O O . GLN A 1 80 ? -3.507 -0.110 22.442 1.00 91.94 80 GLN A O 1
ATOM 636 N N . ALA A 1 81 ? -2.196 1.086 21.072 1.00 93.62 81 ALA A N 1
ATOM 637 C CA . ALA A 1 81 ? -1.714 2.007 22.102 1.00 93.62 81 ALA A CA 1
ATOM 638 C C . ALA A 1 81 ? -2.596 3.261 22.274 1.00 93.62 81 ALA A C 1
ATOM 640 O O . ALA A 1 81 ? -2.488 3.970 23.280 1.00 93.62 81 ALA A O 1
ATOM 641 N N . SER A 1 82 ? -3.441 3.580 21.293 1.00 89.12 82 SER A N 1
ATOM 642 C CA . SER A 1 82 ? -4.199 4.828 21.263 1.00 89.12 82 SER A CA 1
ATOM 643 C C . SER A 1 82 ? -5.494 4.743 22.079 1.00 89.12 82 SER A C 1
ATOM 645 O O . SER A 1 82 ? -6.295 3.820 21.959 1.00 89.12 82 SER A O 1
ATOM 647 N N . HIS A 1 83 ? -5.705 5.763 22.912 1.00 88.50 83 HIS A N 1
ATOM 648 C CA . HIS A 1 83 ? -6.878 5.918 23.782 1.00 88.50 83 HIS A CA 1
ATOM 649 C C . HIS A 1 83 ? -7.841 7.006 23.267 1.00 88.50 83 HIS A C 1
ATOM 651 O O . HIS A 1 83 ? -8.705 7.475 24.001 1.00 88.50 83 HIS A O 1
ATOM 657 N N . ASN A 1 84 ? -7.649 7.465 22.024 1.00 91.94 84 ASN A N 1
ATOM 658 C CA . ASN A 1 84 ? -8.443 8.515 21.395 1.00 91.94 84 ASN A CA 1
ATOM 659 C C . ASN A 1 84 ? -9.258 7.933 20.230 1.00 91.94 84 ASN A C 1
ATOM 661 O O . ASN A 1 84 ? -8.685 7.424 19.265 1.00 91.94 84 ASN A O 1
ATOM 665 N N . ASP A 1 85 ? -10.582 8.063 20.302 1.00 88.38 85 ASP A N 1
ATOM 666 C CA . ASP A 1 85 ? -11.518 7.440 19.356 1.00 88.38 85 ASP A CA 1
ATOM 667 C C . ASP A 1 85 ? -11.373 7.950 17.910 1.00 88.38 85 ASP A C 1
ATOM 669 O O . ASP A 1 85 ? -11.458 7.167 16.956 1.00 88.38 85 ASP A O 1
ATOM 673 N N . ASP A 1 86 ? -11.083 9.240 17.719 1.00 89.38 86 ASP A N 1
ATOM 674 C CA . ASP A 1 86 ? -10.885 9.828 16.388 1.00 89.38 86 ASP A CA 1
ATOM 675 C C . ASP A 1 86 ? -9.596 9.316 15.736 1.00 89.38 86 ASP A C 1
ATOM 677 O O . ASP A 1 86 ? -9.556 9.032 14.532 1.00 89.38 86 ASP A O 1
ATOM 681 N N . GLN A 1 87 ? -8.529 9.188 16.528 1.00 91.69 87 GLN A N 1
ATOM 682 C CA . GLN A 1 87 ? -7.261 8.627 16.062 1.00 91.69 87 GLN A CA 1
ATOM 683 C C . GLN A 1 87 ? -7.402 7.135 15.765 1.00 91.69 87 GLN A C 1
ATOM 685 O O . GLN A 1 87 ? -6.975 6.695 14.698 1.00 91.69 87 GLN A O 1
ATOM 690 N N . ASN A 1 88 ? -8.088 6.385 16.630 1.00 92.56 88 ASN A N 1
ATOM 691 C CA . ASN A 1 88 ? -8.387 4.967 16.414 1.00 92.56 88 ASN A CA 1
ATOM 692 C C . ASN A 1 88 ? -9.167 4.761 15.117 1.00 92.56 88 ASN A C 1
ATOM 694 O O . ASN A 1 88 ? -8.815 3.913 14.302 1.00 92.56 88 ASN A O 1
ATOM 698 N N . SER A 1 89 ? -10.162 5.608 14.852 1.00 92.88 89 SER A N 1
ATOM 699 C CA . SER A 1 89 ? -10.937 5.548 13.612 1.00 92.88 89 SER A CA 1
ATOM 700 C C . SER A 1 89 ? -10.068 5.774 12.369 1.00 92.88 89 SER A C 1
ATOM 702 O O . SER A 1 89 ? -10.232 5.079 11.365 1.00 92.88 89 SER A O 1
ATOM 704 N N . LYS A 1 90 ? -9.125 6.727 12.410 1.00 93.56 90 LYS A N 1
ATOM 705 C CA . LYS A 1 90 ? -8.177 6.971 11.305 1.00 93.56 90 LYS A CA 1
ATOM 706 C C . LYS A 1 90 ? -7.206 5.806 11.117 1.00 93.56 90 LYS A C 1
ATOM 708 O O . LYS A 1 90 ? -6.984 5.378 9.984 1.00 93.56 90 LYS A O 1
ATOM 713 N N . LEU A 1 91 ? -6.650 5.288 12.211 1.00 95.56 91 LEU A N 1
ATOM 714 C CA . LEU A 1 91 ? -5.724 4.157 12.200 1.00 95.56 91 LEU A CA 1
ATOM 715 C C . LEU A 1 91 ? -6.405 2.894 11.672 1.00 95.56 91 LEU A C 1
ATOM 717 O O . LEU A 1 91 ? -5.847 2.237 10.800 1.00 95.56 91 LEU A O 1
ATOM 721 N N . MET A 1 92 ? -7.641 2.622 12.088 1.00 95.38 92 MET A N 1
ATOM 722 C CA . MET A 1 92 ? -8.428 1.485 11.611 1.00 95.38 92 MET A CA 1
ATOM 723 C C . MET A 1 92 ? -8.697 1.557 10.102 1.00 95.38 92 MET A C 1
ATOM 725 O O . MET A 1 92 ? -8.531 0.562 9.399 1.00 95.38 92 MET A O 1
ATOM 729 N N . ARG A 1 93 ? -9.046 2.733 9.558 1.00 95.38 93 ARG A N 1
ATOM 730 C CA . ARG A 1 93 ? -9.208 2.893 8.098 1.00 95.38 93 ARG A CA 1
ATOM 731 C C . ARG A 1 93 ? -7.900 2.644 7.351 1.00 95.38 93 ARG A C 1
ATOM 733 O O . ARG A 1 93 ? -7.894 1.963 6.327 1.00 95.38 93 ARG A O 1
ATOM 740 N N . LYS A 1 94 ? -6.784 3.130 7.896 1.00 96.81 94 LYS A N 1
ATOM 741 C CA . LYS A 1 94 ? -5.450 2.905 7.330 1.00 96.81 94 LYS A CA 1
ATOM 742 C C . LYS A 1 94 ? -5.030 1.432 7.398 1.00 96.81 94 LYS A C 1
ATOM 744 O O . LYS A 1 94 ? -4.471 0.921 6.434 1.00 96.81 94 LYS A O 1
ATOM 749 N N . GLU A 1 95 ? -5.345 0.736 8.488 1.00 97.62 95 GLU A N 1
ATOM 750 C CA . GLU A 1 95 ? -5.109 -0.702 8.666 1.00 97.62 95 GLU A CA 1
ATOM 751 C C . GLU A 1 95 ? -5.881 -1.536 7.634 1.00 97.62 95 GLU A C 1
ATOM 753 O O . GLU A 1 95 ? -5.301 -2.392 6.957 1.00 97.62 95 GLU A O 1
ATOM 758 N N . ILE A 1 96 ? -7.176 -1.248 7.463 1.00 97.62 96 ILE A N 1
ATOM 759 C CA . ILE A 1 96 ? -8.033 -1.911 6.471 1.00 97.62 96 ILE A CA 1
ATOM 760 C C . ILE A 1 96 ? -7.493 -1.672 5.058 1.00 97.62 96 ILE A C 1
ATOM 762 O O . ILE A 1 96 ? -7.376 -2.614 4.271 1.00 97.62 96 ILE A O 1
ATOM 766 N N . PHE A 1 97 ? -7.129 -0.427 4.738 1.00 98.12 97 PHE A N 1
ATOM 767 C CA . PHE A 1 97 ? -6.566 -0.072 3.439 1.00 98.12 97 PHE A CA 1
ATOM 768 C C . PHE A 1 97 ? -5.256 -0.814 3.153 1.00 98.12 97 PHE A C 1
ATOM 770 O O . PHE A 1 97 ? -5.138 -1.449 2.107 1.00 98.12 97 PHE A O 1
ATOM 777 N N . LEU A 1 98 ? -4.297 -0.796 4.084 1.00 98.25 98 LEU A N 1
ATOM 778 C CA . LEU A 1 98 ? -3.009 -1.478 3.923 1.00 98.25 98 LEU A CA 1
ATOM 779 C C . LEU A 1 98 ? -3.187 -2.992 3.763 1.00 98.25 98 LEU A C 1
ATOM 781 O O . LEU A 1 98 ? -2.563 -3.596 2.894 1.00 98.25 98 LEU A O 1
ATOM 785 N N . THR A 1 99 ? -4.092 -3.594 4.536 1.00 98.25 99 THR A N 1
ATOM 786 C CA . THR A 1 99 ? -4.439 -5.017 4.408 1.00 98.25 99 THR A CA 1
ATOM 787 C C . THR A 1 99 ? -5.003 -5.331 3.020 1.00 98.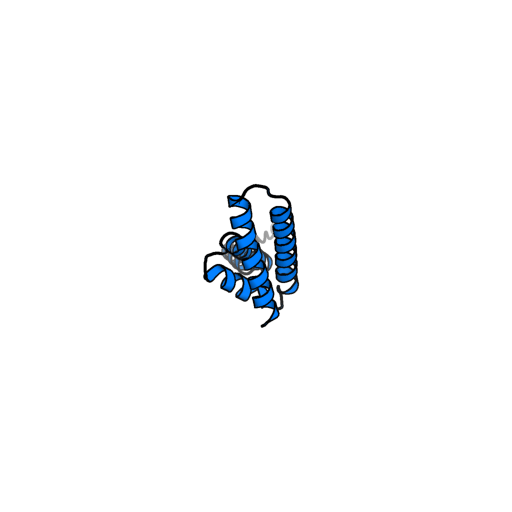25 99 THR A C 1
ATOM 789 O O . THR A 1 99 ? -4.597 -6.304 2.379 1.00 98.25 99 THR A O 1
ATOM 792 N N . LYS A 1 100 ? -5.916 -4.489 2.518 1.00 97.75 100 LYS A N 1
ATOM 793 C CA . LYS A 1 100 ? -6.484 -4.620 1.170 1.00 97.75 100 LYS A CA 1
ATOM 794 C C . LYS A 1 100 ? -5.415 -4.448 0.089 1.00 97.75 100 LYS A C 1
ATOM 796 O O . LYS A 1 100 ? -5.421 -5.207 -0.875 1.00 97.75 100 LYS A O 1
ATOM 801 N N . ALA A 1 101 ? -4.509 -3.489 0.253 1.00 97.75 101 ALA A N 1
ATOM 802 C CA . ALA A 1 101 ? -3.427 -3.215 -0.684 1.00 97.75 101 ALA A CA 1
ATOM 803 C C . ALA A 1 101 ? -2.440 -4.387 -0.786 1.00 97.75 101 ALA A C 1
ATOM 805 O O . ALA A 1 101 ? -2.155 -4.832 -1.892 1.00 97.75 101 ALA A O 1
ATOM 806 N N . ILE A 1 102 ? -2.002 -4.952 0.345 1.00 98.12 102 ILE A N 1
ATOM 807 C CA . ILE A 1 102 ? -1.138 -6.147 0.363 1.00 98.12 102 ILE A CA 1
ATOM 808 C C . ILE A 1 102 ? -1.839 -7.322 -0.326 1.00 98.12 102 ILE A C 1
ATOM 810 O O . ILE A 1 102 ? -1.273 -7.967 -1.201 1.00 98.12 102 ILE A O 1
ATOM 814 N N . ARG A 1 103 ? -3.114 -7.566 -0.004 1.00 97.56 103 ARG A N 1
ATOM 815 C CA . ARG A 1 103 ? -3.879 -8.628 -0.667 1.00 97.56 103 ARG A CA 1
ATOM 816 C C . ARG A 1 103 ? -4.020 -8.394 -2.174 1.00 97.56 103 ARG A C 1
ATOM 818 O O . ARG A 1 103 ? -4.020 -9.354 -2.931 1.00 97.56 103 ARG A O 1
ATOM 825 N N . ARG A 1 104 ? -4.177 -7.142 -2.612 1.00 96.00 104 ARG A N 1
ATOM 826 C CA . ARG A 1 104 ? -4.327 -6.775 -4.028 1.00 96.00 104 ARG A CA 1
ATOM 827 C C . ARG A 1 104 ? -3.073 -7.096 -4.841 1.00 96.00 104 ARG A C 1
ATOM 829 O O . ARG A 1 104 ? -3.239 -7.495 -5.988 1.00 96.00 104 ARG A O 1
ATOM 836 N N . ILE A 1 105 ? -1.884 -6.903 -4.265 1.00 96.19 105 ILE A N 1
ATOM 837 C CA . ILE A 1 105 ? -0.598 -7.167 -4.932 1.00 96.19 105 ILE A CA 1
ATOM 838 C C . ILE A 1 105 ? -0.179 -8.640 -4.852 1.00 96.19 105 ILE A C 1
ATOM 840 O O . ILE A 1 105 ? 0.557 -9.092 -5.711 1.00 96.19 105 ILE A O 1
ATOM 844 N N . ASP A 1 106 ? -0.653 -9.386 -3.848 1.00 95.06 106 ASP A N 1
ATOM 845 C CA . ASP A 1 106 ? -0.350 -10.818 -3.686 1.00 95.06 106 ASP A CA 1
ATOM 846 C C . ASP A 1 106 ? -1.209 -11.727 -4.602 1.00 95.06 106 ASP A C 1
ATOM 848 O O . ASP A 1 106 ? -0.948 -12.926 -4.689 1.00 95.06 106 ASP A O 1
ATOM 852 N N . LEU A 1 107 ? -2.275 -11.196 -5.219 1.00 86.31 107 LEU A N 1
ATOM 853 C CA . LEU A 1 107 ? -3.242 -11.958 -6.029 1.00 86.31 107 LEU A CA 1
ATOM 854 C C . LEU A 1 107 ? -3.034 -11.861 -7.550 1.00 86.31 107 LEU A C 1
ATOM 856 O O . LEU A 1 107 ? -3.687 -12.616 -8.269 1.00 86.31 107 LEU A O 1
ATOM 860 N N . GLU A 1 108 ? -2.199 -10.938 -8.026 1.00 69.31 108 GLU A N 1
ATOM 861 C CA . GLU A 1 108 ? -1.824 -10.796 -9.448 1.00 69.31 108 GLU A CA 1
ATOM 862 C C . GLU A 1 108 ? -0.459 -11.435 -9.695 1.00 69.31 108 GLU A C 1
ATOM 864 O O . GLU A 1 108 ? -0.297 -12.076 -10.756 1.00 69.31 108 GLU A O 1
#

Foldseek 3Di:
DDDDDPPPPPDPPVVVVVCCCVDPVVVVVVLVVLQVVLLVCLVDPVSLVSLQVQCLPPVCVVVSLVVLVVVLVVLVVCLVVDPDPVSVVVSVSSNVSSVVSSVSSVVD

pLDDT: mean 86.77, std 16.59, range [37.44, 98.5]

Secondary structure (DSSP, 8-state):
------------HHHHHHHHHH-HHHHHHHHHHHHHHHHH-TTSHHHHHHHHHHHT-TTTHHHHHHHHHHHHHHHHHHHHH---HHHHHHHHHHHHHHHHHHHHHH--